Protein AF-A0A8W8LHF5-F1 (afdb_monomer_lite)

Secondary structure (DSSP, 8-state):
-TT-HHHHHHHHHHHTT----HHHHHHHHHHTSHHHHHHHHHH-S--TTTTTSHHHHSSS-TTSS---TTGGGGT--HHHHHHHHHHHHHHTTT--PPP---

pLDDT: mean 85.54, std 15.84, range [50.66, 97.5]

Radius of gyration: 18.48 Å; chains: 1; bounding box: 42×26×46 Å

Structure (mmCIF, N/CA/C/O backbone):
data_AF-A0A8W8LHF5-F1
#
_entry.id   AF-A0A8W8LHF5-F1
#
loop_
_atom_site.group_PDB
_atom_site.id
_atom_site.type_symbol
_atom_site.label_atom_id
_atom_site.label_alt_id
_atom_site.label_comp_id
_atom_site.label_asym_id
_atom_site.label_entity_id
_atom_site.label_seq_id
_atom_site.pdbx_PDB_ins_code
_atom_site.Cartn_x
_atom_site.Cartn_y
_atom_site.Cartn_z
_atom_site.occupancy
_atom_site.B_iso_or_equiv
_atom_site.auth_seq_id
_atom_site.auth_comp_id
_atom_site.auth_asym_id
_atom_site.auth_atom_id
_atom_site.pdbx_PDB_model_num
ATOM 1 N N . ILE A 1 1 ? -5.173 1.339 -0.624 1.00 81.94 1 ILE A N 1
ATOM 2 C CA . ILE A 1 1 ? -4.841 1.392 0.827 1.00 81.94 1 ILE A CA 1
ATOM 3 C C . ILE A 1 1 ? -3.996 2.608 1.187 1.00 81.94 1 ILE A C 1
ATOM 5 O O . ILE A 1 1 ? -4.533 3.449 1.888 1.00 81.94 1 ILE A O 1
ATOM 9 N N . GLN A 1 2 ? -2.751 2.777 0.709 1.00 87.19 2 GLN A N 1
ATOM 10 C CA . GLN A 1 2 ? -1.922 3.919 1.158 1.00 87.19 2 GLN A CA 1
ATOM 11 C C . GLN A 1 2 ? -2.561 5.300 0.947 1.00 87.19 2 GLN A C 1
ATOM 13 O O . GLN A 1 2 ? -2.447 6.150 1.821 1.00 87.19 2 GLN A O 1
ATOM 18 N N . LYS A 1 3 ? -3.263 5.511 -0.177 1.00 89.38 3 LYS A N 1
ATOM 19 C CA . LYS A 1 3 ? -3.907 6.798 -0.492 1.00 89.38 3 LYS A CA 1
ATOM 20 C C . LYS A 1 3 ? -5.050 7.161 0.463 1.00 89.38 3 LYS A C 1
ATOM 22 O O . LYS A 1 3 ? -5.228 8.333 0.766 1.00 89.38 3 LYS A O 1
ATOM 27 N N . ASN A 1 4 ? -5.824 6.178 0.928 1.00 92.81 4 ASN A N 1
ATOM 28 C CA . ASN A 1 4 ? -6.943 6.411 1.844 1.00 92.81 4 ASN A CA 1
ATOM 29 C C . ASN A 1 4 ? -7.189 5.186 2.748 1.00 92.81 4 ASN A C 1
ATOM 31 O O . ASN A 1 4 ? -8.067 4.367 2.464 1.00 92.81 4 ASN A O 1
ATOM 35 N N . PRO A 1 5 ? -6.398 5.014 3.820 1.00 93.19 5 PRO A N 1
ATOM 36 C CA . PRO A 1 5 ? -6.466 3.814 4.649 1.00 93.19 5 PRO A CA 1
ATOM 37 C C . PRO A 1 5 ? -7.771 3.730 5.458 1.00 93.19 5 PRO A C 1
ATOM 39 O O . PRO A 1 5 ? -8.280 2.630 5.661 1.00 93.19 5 PRO A O 1
ATOM 42 N N . VAL A 1 6 ? -8.379 4.865 5.821 1.00 95.56 6 VAL A N 1
ATOM 43 C CA . VAL A 1 6 ? -9.680 4.921 6.515 1.00 95.56 6 VAL A CA 1
ATOM 44 C C . VAL A 1 6 ? -10.799 4.393 5.614 1.00 95.56 6 VAL A C 1
ATOM 46 O O . VAL A 1 6 ? -11.593 3.554 6.036 1.00 95.56 6 VAL A O 1
ATOM 49 N N . GLN A 1 7 ? -10.841 4.829 4.350 1.00 95.81 7 GLN A N 1
ATOM 50 C CA . GLN A 1 7 ? -11.843 4.355 3.392 1.00 95.81 7 GLN A CA 1
ATOM 51 C C . GLN A 1 7 ? -11.700 2.857 3.102 1.00 95.81 7 GLN A C 1
ATOM 53 O O . GLN A 1 7 ? -12.704 2.149 3.062 1.00 95.81 7 GLN A O 1
ATOM 58 N N . GLU A 1 8 ? -10.473 2.356 2.931 1.00 96.31 8 GLU A N 1
ATOM 59 C CA . GLU A 1 8 ? -10.268 0.917 2.715 1.00 96.31 8 GLU A CA 1
ATOM 60 C C . GLU A 1 8 ? -10.594 0.094 3.967 1.00 96.31 8 GLU A C 1
ATOM 62 O O . GLU A 1 8 ? -11.151 -0.994 3.848 1.00 96.31 8 GLU A O 1
ATOM 67 N N . THR A 1 9 ? -10.321 0.620 5.165 1.00 95.88 9 THR A N 1
ATOM 68 C CA . THR A 1 9 ? -10.708 -0.031 6.429 1.00 95.88 9 THR A CA 1
ATOM 69 C C . THR A 1 9 ? -12.230 -0.134 6.543 1.00 95.88 9 THR A C 1
ATOM 71 O O . THR A 1 9 ? -12.748 -1.203 6.857 1.00 95.88 9 THR A O 1
ATOM 74 N N . LYS A 1 10 ? -12.965 0.933 6.195 1.00 95.94 10 LYS A N 1
ATOM 75 C CA . LYS A 1 10 ? -14.435 0.915 6.119 1.00 95.94 10 LYS A CA 1
ATOM 76 C C . LYS A 1 10 ? -14.941 -0.136 5.129 1.00 95.94 10 LYS A C 1
ATOM 78 O O . LYS A 1 10 ? -15.799 -0.939 5.475 1.00 95.94 10 LYS A O 1
ATOM 83 N N . ARG A 1 11 ? -14.374 -0.162 3.920 1.00 96.69 11 ARG A N 1
ATOM 84 C CA . ARG A 1 11 ? -14.723 -1.140 2.879 1.00 96.69 11 ARG A CA 1
ATOM 85 C C . ARG A 1 11 ? -14.496 -2.582 3.347 1.00 96.69 11 ARG A C 1
ATOM 87 O O . ARG A 1 11 ? -15.301 -3.453 3.034 1.00 96.69 11 ARG A O 1
ATOM 94 N N . LEU A 1 12 ? -13.409 -2.845 4.077 1.00 96.56 12 LEU A N 1
ATOM 95 C CA . LEU A 1 12 ? -13.138 -4.167 4.650 1.00 96.56 12 LEU A CA 1
ATOM 96 C C . LEU A 1 12 ? -14.143 -4.537 5.744 1.00 96.56 12 LEU A C 1
ATOM 98 O O . LEU A 1 12 ? -14.604 -5.673 5.766 1.00 96.56 12 LEU A O 1
ATOM 102 N N . ALA A 1 13 ? -14.508 -3.596 6.615 1.00 96.00 13 ALA A N 1
ATOM 103 C CA . ALA A 1 13 ? -15.521 -3.823 7.643 1.00 96.00 13 ALA A CA 1
ATOM 104 C C . ALA A 1 13 ? -16.885 -4.182 7.026 1.00 96.00 13 ALA A C 1
ATOM 106 O O . ALA A 1 13 ? -17.492 -5.176 7.418 1.00 96.00 13 ALA A O 1
ATOM 107 N N . GLU A 1 14 ? -17.301 -3.448 5.987 1.00 96.25 14 GLU A N 1
ATOM 108 C CA . GLU A 1 14 ? -18.515 -3.735 5.209 1.00 96.25 14 GLU A CA 1
ATOM 109 C C . GLU A 1 14 ? -18.454 -5.123 4.557 1.00 96.25 14 GLU A C 1
ATOM 111 O O . GLU A 1 14 ? -19.397 -5.902 4.666 1.00 96.25 14 GLU A O 1
ATOM 116 N N . TYR A 1 15 ? -17.326 -5.471 3.931 1.00 97.06 15 TYR A N 1
ATOM 117 C CA . TYR A 1 15 ? -17.127 -6.784 3.312 1.00 97.06 15 TYR A CA 1
ATOM 118 C C . TYR A 1 15 ? -17.216 -7.942 4.320 1.00 97.06 15 TYR A C 1
ATOM 120 O O . TYR A 1 15 ? -17.717 -9.017 3.994 1.00 97.06 15 TYR A O 1
ATOM 128 N N . LEU A 1 16 ? -16.742 -7.725 5.548 1.00 97.00 16 LEU A N 1
ATOM 129 C CA . LEU A 1 16 ? -16.780 -8.707 6.632 1.00 97.00 16 LEU A CA 1
ATOM 130 C C . LEU A 1 16 ? -18.098 -8.687 7.427 1.00 97.00 16 LEU A C 1
ATOM 132 O O . LEU A 1 16 ? -18.241 -9.485 8.350 1.00 97.00 16 LEU A O 1
ATOM 136 N N . ASN A 1 17 ? -19.056 -7.819 7.074 1.00 96.44 17 ASN A N 1
ATOM 137 C CA . ASN A 1 17 ? -20.296 -7.574 7.824 1.00 96.44 17 ASN A CA 1
ATOM 138 C C . ASN A 1 17 ? -20.055 -7.210 9.303 1.00 96.44 17 ASN A C 1
ATOM 140 O O . ASN A 1 17 ? -20.774 -7.668 10.191 1.00 96.44 17 ASN A O 1
ATOM 144 N N . VAL A 1 18 ? -19.033 -6.393 9.571 1.00 96.50 18 VAL A N 1
ATOM 145 C CA . VAL A 1 18 ? -18.737 -5.863 10.907 1.00 96.50 18 VAL A CA 1
ATOM 146 C C . VAL A 1 18 ? -19.148 -4.397 10.961 1.00 96.50 18 VAL A C 1
ATOM 148 O O . VAL A 1 18 ? -18.645 -3.571 10.197 1.00 96.50 18 VAL A O 1
ATOM 151 N N . GLU A 1 19 ? -20.047 -4.063 11.882 1.00 94.12 19 GLU A N 1
ATOM 152 C CA . GLU A 1 19 ? -20.416 -2.676 12.153 1.00 94.12 19 GLU A CA 1
ATOM 153 C C . GLU A 1 19 ? -19.329 -2.006 12.996 1.00 94.12 19 GLU A C 1
ATOM 155 O O . GLU A 1 19 ? -18.994 -2.478 14.080 1.00 94.12 19 GLU A O 1
ATOM 160 N N . LEU A 1 20 ? -18.772 -0.907 12.485 1.00 94.25 20 LEU A N 1
ATOM 161 C CA . LEU A 1 20 ? -17.773 -0.094 13.173 1.00 94.25 20 LEU A CA 1
ATOM 162 C C . LEU A 1 20 ? -18.168 1.380 13.102 1.00 94.25 20 LEU A C 1
ATOM 164 O O . LEU A 1 20 ? -18.610 1.879 12.061 1.00 94.25 20 LEU A O 1
ATOM 168 N N . SER A 1 21 ? -17.954 2.092 14.200 1.00 95.81 21 SER A N 1
ATOM 169 C CA . SER A 1 21 ? -18.036 3.549 14.251 1.00 95.81 21 SER A CA 1
ATOM 170 C C . SER A 1 21 ? -16.916 4.207 13.435 1.00 95.81 21 SER A C 1
ATOM 172 O O . SER A 1 21 ? -15.901 3.596 13.084 1.00 95.81 21 SER A O 1
ATOM 174 N N . LYS A 1 22 ? -17.081 5.497 13.119 1.00 93.69 22 LYS A N 1
ATOM 175 C CA . LYS A 1 22 ? -16.052 6.261 12.390 1.00 93.69 22 LYS A CA 1
ATOM 176 C C . LYS A 1 22 ? -14.763 6.365 13.204 1.00 93.69 22 LYS A C 1
ATOM 178 O O . LYS A 1 22 ? -13.667 6.356 12.638 1.00 93.69 22 LYS A O 1
ATOM 183 N N . GLU A 1 23 ? -14.912 6.455 14.517 1.00 95.94 23 GLU A N 1
ATOM 184 C CA . GLU A 1 23 ? -13.843 6.520 15.499 1.00 95.94 23 GLU A CA 1
ATOM 185 C C . GLU A 1 23 ? -13.046 5.210 15.501 1.00 95.94 23 GLU A C 1
ATOM 187 O O . GLU A 1 23 ? -11.829 5.253 15.334 1.00 95.94 23 GLU A O 1
ATOM 192 N N . GLU A 1 24 ? -13.719 4.054 15.554 1.00 95.69 24 GLU A N 1
ATOM 193 C CA . GLU A 1 24 ? -13.071 2.734 15.487 1.00 95.69 24 GLU A CA 1
ATOM 194 C C . GLU A 1 24 ? -12.345 2.509 14.157 1.00 95.69 24 GLU A C 1
ATOM 196 O O . GLU A 1 24 ? -11.207 2.045 14.148 1.00 95.69 24 GLU A O 1
ATOM 201 N N . ILE A 1 25 ? -12.951 2.883 13.023 1.00 95.94 25 ILE A N 1
ATOM 202 C CA . ILE A 1 25 ? -12.304 2.771 11.702 1.00 95.94 25 ILE A CA 1
ATOM 203 C C . ILE A 1 25 ? -11.022 3.612 11.662 1.00 95.94 25 ILE A C 1
ATOM 205 O O . ILE A 1 25 ? -9.991 3.162 11.154 1.00 95.94 25 ILE A O 1
ATOM 209 N N . THR A 1 26 ? -11.076 4.831 12.199 1.00 95.62 26 THR A N 1
ATOM 210 C CA . THR A 1 26 ? -9.918 5.730 12.255 1.00 95.62 26 THR A CA 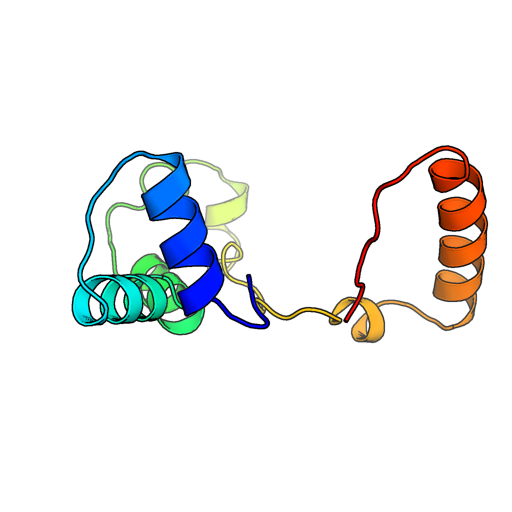1
ATOM 211 C C . THR A 1 26 ? -8.840 5.170 13.177 1.00 95.62 26 THR A C 1
ATOM 213 O O . THR A 1 26 ? -7.667 5.143 12.804 1.00 95.62 26 THR A O 1
ATOM 216 N N . GLU A 1 27 ? -9.227 4.662 14.346 1.00 96.81 27 GLU A N 1
ATOM 217 C CA . GLU A 1 27 ? -8.316 4.059 15.314 1.00 96.81 27 GLU A CA 1
ATOM 218 C C . GLU A 1 27 ? -7.632 2.806 14.752 1.00 96.81 27 GLU A C 1
ATOM 220 O O . GLU A 1 27 ? -6.416 2.659 14.882 1.00 96.81 27 GLU A O 1
ATOM 225 N N . ILE A 1 28 ? -8.379 1.922 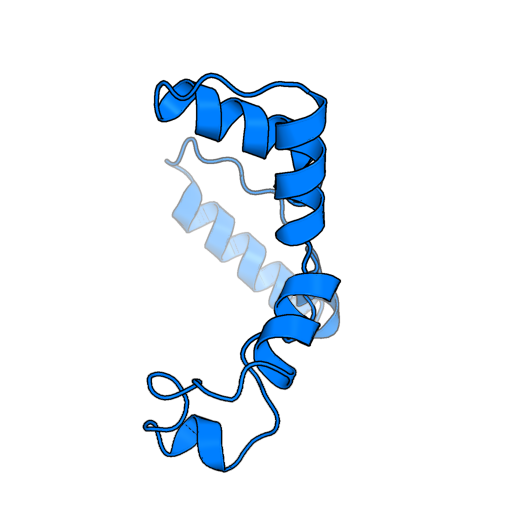14.085 1.00 95.75 28 ILE A N 1
ATOM 226 C CA . ILE A 1 28 ? -7.836 0.729 13.422 1.00 95.75 28 ILE A CA 1
ATOM 227 C C . ILE A 1 28 ? -6.866 1.143 12.318 1.00 95.75 28 ILE A C 1
ATOM 229 O O . ILE A 1 28 ? -5.731 0.667 12.290 1.00 95.75 28 ILE A O 1
ATOM 233 N N . SER A 1 29 ? -7.273 2.068 11.445 1.00 94.94 29 SER A N 1
ATOM 234 C CA . SER A 1 29 ? -6.421 2.581 10.370 1.00 94.94 29 SER A CA 1
ATOM 235 C C . SER A 1 29 ? -5.109 3.168 10.908 1.00 94.94 29 SER A C 1
ATOM 237 O O . SER A 1 29 ? -4.053 2.991 10.300 1.00 94.94 29 SER A O 1
ATOM 239 N N . ASP A 1 30 ? -5.156 3.865 12.043 1.00 95.12 30 ASP A N 1
ATOM 240 C CA . ASP A 1 30 ? -3.989 4.458 12.692 1.00 95.12 30 ASP A CA 1
ATOM 241 C C . ASP A 1 30 ? -3.103 3.397 13.375 1.00 9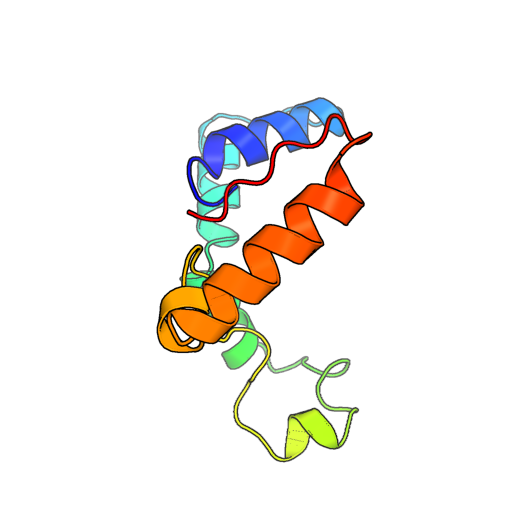5.12 30 ASP A C 1
ATOM 243 O O . ASP A 1 30 ? -1.883 3.389 13.181 1.00 95.12 30 ASP A O 1
ATOM 247 N N . LYS A 1 31 ? -3.695 2.439 14.108 1.00 94.38 31 LYS A N 1
ATOM 248 C CA . LYS A 1 31 ? -2.994 1.275 14.694 1.00 94.38 31 LYS A CA 1
ATOM 249 C C . LYS A 1 31 ? -2.283 0.432 13.634 1.00 94.38 31 LYS A C 1
ATOM 251 O O . LYS A 1 31 ? -1.152 0.007 13.859 1.00 94.38 31 LYS A O 1
ATOM 256 N N . CYS A 1 32 ? -2.906 0.251 12.473 1.00 92.94 32 CYS A N 1
ATOM 257 C CA . CYS A 1 32 ? -2.351 -0.471 11.329 1.00 92.94 32 CYS A CA 1
ATOM 258 C C . CYS A 1 32 ? -1.433 0.387 10.440 1.00 92.94 32 CYS A C 1
ATOM 260 O O . CYS A 1 32 ? -0.995 -0.075 9.385 1.00 92.94 32 CYS A O 1
ATOM 262 N N . SER A 1 33 ? -1.111 1.624 10.833 1.00 93.50 33 SER A N 1
ATOM 263 C CA . SER A 1 33 ? -0.163 2.445 10.081 1.00 93.50 33 SER A CA 1
ATOM 264 C C . SER A 1 33 ? 1.231 1.812 10.060 1.00 93.50 33 SER A C 1
ATOM 266 O O . SER A 1 33 ? 1.681 1.194 11.028 1.00 93.50 33 SER A O 1
ATOM 268 N N . PHE A 1 34 ? 1.961 2.019 8.960 1.00 91.19 34 PHE A N 1
ATOM 269 C CA . PHE A 1 34 ? 3.293 1.438 8.776 1.00 91.19 34 PHE A CA 1
ATOM 270 C C . PHE A 1 34 ? 4.247 1.758 9.937 1.00 91.19 34 PHE A C 1
ATOM 272 O O . PHE A 1 34 ? 4.970 0.883 10.405 1.00 91.19 34 PHE A O 1
ATOM 279 N N . LYS A 1 35 ? 4.217 2.999 10.445 1.00 90.19 35 LYS A N 1
ATOM 280 C CA . LYS A 1 35 ? 5.049 3.428 11.579 1.00 90.19 35 LYS A CA 1
ATOM 281 C C . LYS A 1 35 ? 4.749 2.619 12.842 1.00 90.19 35 LYS A C 1
ATOM 283 O O . LYS A 1 35 ? 5.683 2.171 13.505 1.00 90.19 35 LYS A O 1
ATOM 288 N N . LYS A 1 36 ? 3.467 2.412 13.162 1.00 91.25 36 LYS A N 1
ATOM 289 C CA . LYS A 1 36 ? 3.058 1.672 14.362 1.00 91.25 36 LYS A CA 1
ATOM 290 C C . LYS A 1 36 ? 3.302 0.176 14.230 1.00 91.25 36 LYS A C 1
ATOM 292 O O . LYS A 1 36 ? 3.810 -0.416 15.174 1.00 91.25 36 LYS A O 1
ATOM 297 N N . LEU A 1 37 ? 3.045 -0.415 13.062 1.00 88.31 37 LEU A N 1
ATOM 298 C CA . LEU A 1 37 ? 3.370 -1.822 12.803 1.00 88.31 37 LEU A CA 1
ATOM 299 C C . LEU A 1 37 ? 4.880 -2.083 12.865 1.00 88.31 37 LEU A C 1
ATOM 301 O O . LEU A 1 37 ? 5.314 -3.045 13.499 1.00 88.31 37 LEU A O 1
ATOM 305 N N . LYS A 1 38 ? 5.695 -1.185 12.295 1.00 85.06 38 LYS A N 1
ATOM 306 C CA . LYS A 1 38 ? 7.158 -1.258 12.396 1.00 85.06 38 LYS A CA 1
ATOM 307 C C . LYS A 1 38 ? 7.615 -1.219 13.853 1.00 85.06 38 LYS A C 1
ATOM 309 O O . LYS A 1 38 ? 8.356 -2.107 14.268 1.00 85.06 38 LYS A O 1
ATOM 314 N N . LEU A 1 39 ? 7.118 -0.262 14.639 1.00 85.19 39 LEU A N 1
ATOM 315 C CA . LEU A 1 39 ? 7.422 -0.167 16.069 1.00 85.19 39 LEU A CA 1
ATOM 316 C C . LEU A 1 39 ? 6.960 -1.411 16.845 1.00 85.19 39 LEU A C 1
ATOM 318 O O . LEU A 1 39 ? 7.715 -1.944 17.656 1.00 85.19 39 LEU A O 1
ATOM 322 N N . ALA A 1 40 ? 5.751 -1.912 16.580 1.00 83.25 40 ALA A N 1
ATOM 323 C CA . ALA A 1 40 ? 5.228 -3.120 17.215 1.00 83.25 40 ALA A CA 1
ATOM 324 C C . ALA A 1 40 ? 6.128 -4.333 16.926 1.00 83.25 40 ALA A C 1
ATOM 326 O O . ALA A 1 40 ? 6.509 -5.047 17.846 1.00 83.25 40 ALA A O 1
ATOM 327 N N . SER A 1 41 ? 6.572 -4.508 15.677 1.00 75.81 41 SER A N 1
ATOM 328 C CA . SER A 1 41 ? 7.455 -5.620 15.289 1.00 75.81 41 SER A CA 1
ATOM 329 C C . SER A 1 41 ? 8.845 -5.595 15.936 1.00 75.81 41 SER A C 1
ATOM 331 O O . SER A 1 41 ? 9.495 -6.633 16.038 1.00 75.81 41 SER A O 1
ATOM 333 N N . GLN A 1 42 ? 9.301 -4.415 16.365 1.00 73.69 42 GLN A N 1
ATOM 334 C CA . GLN A 1 42 ? 10.579 -4.218 17.056 1.00 73.69 42 GLN A CA 1
ATOM 335 C C . GLN A 1 42 ? 10.457 -4.385 18.577 1.00 73.69 42 GLN A C 1
ATOM 337 O O . GLN A 1 42 ? 11.444 -4.678 19.246 1.00 73.69 42 GLN A O 1
ATOM 342 N N . THR A 1 43 ? 9.263 -4.167 19.133 1.00 72.06 43 THR A N 1
ATOM 343 C CA . THR A 1 43 ? 9.024 -4.107 20.585 1.00 72.06 43 THR A CA 1
ATOM 344 C C . THR A 1 43 ? 8.353 -5.363 21.138 1.00 72.06 43 THR A C 1
ATOM 346 O O . THR A 1 43 ? 8.579 -5.719 22.297 1.00 72.06 43 THR A O 1
ATOM 349 N N . VAL A 1 44 ? 7.562 -6.070 20.326 1.00 65.31 44 VAL A N 1
ATOM 350 C CA . VAL A 1 44 ? 6.932 -7.339 20.701 1.00 65.31 44 VAL A CA 1
ATOM 351 C C . VAL A 1 44 ? 7.991 -8.446 20.677 1.00 65.31 44 VAL A C 1
ATOM 353 O O . VAL A 1 44 ? 8.529 -8.801 19.633 1.00 65.31 44 VAL A O 1
ATOM 356 N N . LYS A 1 45 ? 8.305 -8.991 21.859 1.00 53.22 45 LYS A N 1
ATOM 357 C CA . LYS A 1 45 ? 9.321 -10.042 22.063 1.00 53.22 45 LYS A CA 1
ATOM 358 C C . LYS A 1 45 ? 8.913 -11.422 21.531 1.00 53.22 45 LYS A C 1
ATOM 360 O O . LYS A 1 45 ? 9.763 -12.304 21.449 1.00 53.22 45 LYS A O 1
ATOM 365 N N . ASP A 1 46 ? 7.647 -11.610 21.167 1.00 54.09 46 ASP A N 1
ATOM 366 C CA . ASP A 1 46 ? 7.116 -12.876 20.655 1.00 54.09 46 ASP A CA 1
ATOM 367 C C . ASP A 1 46 ? 7.169 -12.935 19.121 1.00 54.09 46 ASP A C 1
ATOM 369 O O . ASP A 1 46 ? 6.175 -13.102 18.422 1.00 54.09 46 ASP A O 1
ATOM 373 N N . ASN A 1 47 ? 8.371 -12.763 18.574 1.00 54.06 47 ASN A N 1
ATOM 374 C CA . ASN A 1 47 ? 8.631 -12.965 17.150 1.00 54.06 47 ASN A CA 1
ATOM 375 C C . ASN A 1 47 ? 8.878 -14.452 16.843 1.00 54.06 47 ASN A C 1
ATOM 377 O O . ASN A 1 47 ? 9.664 -14.748 15.951 1.00 54.06 47 ASN A O 1
ATOM 381 N N . SER A 1 48 ? 8.263 -15.413 17.548 1.00 52.22 48 SER A N 1
ATOM 382 C CA . SER A 1 48 ? 8.629 -16.839 17.418 1.00 52.22 48 SER A CA 1
ATOM 383 C C . SER A 1 48 ? 8.493 -17.392 15.986 1.00 52.22 48 SER A C 1
ATOM 385 O O . SER A 1 48 ? 9.257 -18.271 15.590 1.00 52.22 48 SER A O 1
ATOM 387 N N . LEU A 1 49 ? 7.619 -16.812 15.155 1.00 50.66 49 LEU A N 1
ATOM 388 C CA . LEU A 1 49 ? 7.483 -17.172 13.736 1.00 50.66 49 LEU A CA 1
ATOM 389 C C . LEU A 1 49 ? 8.601 -16.603 12.839 1.00 50.66 49 LEU A C 1
ATOM 391 O O . LEU A 1 49 ? 8.974 -17.235 11.855 1.00 50.66 49 LEU A O 1
ATOM 395 N N . VAL A 1 50 ? 9.171 -15.443 13.181 1.00 52.47 50 VAL A N 1
ATOM 396 C CA . VAL A 1 50 ? 10.245 -14.779 12.406 1.00 52.47 50 VAL A CA 1
ATOM 397 C C . VAL A 1 50 ? 11.629 -15.141 12.957 1.00 52.47 50 VAL A C 1
ATOM 399 O O . VAL A 1 50 ? 12.602 -15.261 12.218 1.00 52.47 50 VAL A O 1
ATOM 402 N N . ALA A 1 51 ? 11.710 -15.399 14.261 1.00 52.00 51 ALA A N 1
ATOM 403 C CA . ALA A 1 51 ? 12.920 -15.758 14.983 1.00 52.00 51 ALA A CA 1
ATOM 404 C C . ALA A 1 51 ? 13.438 -17.158 14.632 1.00 52.00 51 ALA A C 1
ATOM 406 O O . ALA A 1 51 ? 14.586 -17.449 14.938 1.00 52.00 51 ALA A O 1
ATOM 407 N N . ASN A 1 52 ? 12.643 -18.024 13.995 1.00 51.34 52 ASN A N 1
ATOM 408 C CA . ASN A 1 52 ? 13.044 -19.399 13.669 1.00 51.34 52 ASN A CA 1
ATOM 409 C C . ASN A 1 52 ? 13.622 -19.582 12.259 1.00 51.34 52 ASN A C 1
ATOM 411 O O . ASN A 1 52 ? 14.119 -20.660 11.943 1.00 51.34 52 ASN A O 1
ATOM 415 N N . VAL A 1 53 ? 13.632 -18.540 11.429 1.00 57.41 53 VAL A N 1
ATOM 416 C CA . VAL A 1 53 ? 14.230 -18.596 10.092 1.00 57.41 53 VAL A CA 1
ATOM 417 C C . VAL A 1 53 ? 15.610 -17.938 10.152 1.00 57.41 53 VAL A C 1
ATOM 419 O O . VAL A 1 53 ? 15.725 -16.740 10.403 1.00 57.41 53 VAL A O 1
ATOM 422 N N . GLU A 1 54 ? 16.678 -18.712 9.926 1.00 57.25 54 GLU A N 1
ATOM 423 C CA . GLU A 1 54 ? 18.079 -18.247 10.014 1.00 57.25 54 GLU A CA 1
ATOM 424 C C . GLU A 1 54 ? 18.370 -16.975 9.202 1.00 57.25 54 GLU A C 1
ATOM 426 O O . GLU A 1 54 ? 19.214 -16.169 9.599 1.00 57.25 54 GLU A O 1
ATOM 431 N N . LEU A 1 55 ? 17.629 -16.756 8.111 1.00 55.25 55 LEU A N 1
ATOM 432 C CA . LEU A 1 55 ? 17.714 -15.563 7.268 1.00 55.25 55 LEU A CA 1
ATOM 433 C C . LEU A 1 55 ? 17.373 -14.265 8.029 1.00 5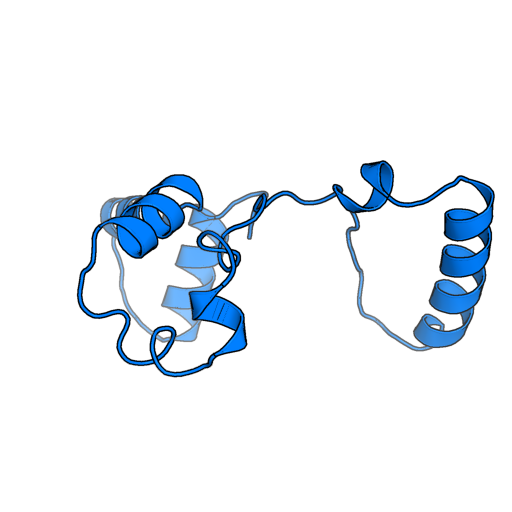5.25 55 LEU A C 1
ATOM 435 O O . LEU A 1 55 ? 18.033 -13.245 7.839 1.00 55.25 55 LEU A O 1
ATOM 439 N N . PHE A 1 56 ? 16.395 -14.319 8.938 1.00 56.62 56 PHE A N 1
ATOM 440 C CA . PHE A 1 56 ? 15.924 -13.168 9.718 1.00 56.62 56 PHE A CA 1
ATOM 441 C C . PHE A 1 56 ? 16.702 -12.962 11.026 1.00 56.62 56 PHE A C 1
ATOM 443 O O . PHE A 1 56 ? 16.537 -11.937 11.679 1.00 56.62 56 PHE A O 1
ATOM 450 N N . LYS A 1 57 ? 17.576 -13.907 11.411 1.00 52.66 57 LYS A N 1
ATOM 451 C CA . LYS A 1 57 ? 18.474 -13.755 12.572 1.00 52.66 57 LYS A CA 1
ATOM 452 C C . LYS A 1 57 ? 19.717 -12.918 12.263 1.00 52.66 57 LYS A C 1
ATOM 454 O O . LYS A 1 57 ? 20.280 -12.311 13.165 1.00 52.66 57 LYS A O 1
ATOM 459 N N . LYS A 1 58 ? 20.185 -12.932 11.010 1.00 50.88 58 LYS A N 1
ATOM 460 C CA . LYS A 1 58 ? 21.455 -12.299 10.601 1.00 50.88 58 LYS A CA 1
ATOM 461 C C . LYS A 1 58 ? 21.313 -10.860 10.122 1.00 50.88 58 LYS A C 1
ATOM 463 O O . LYS A 1 58 ? 22.319 -10.198 9.888 1.00 50.88 58 LYS A O 1
ATOM 468 N N . THR A 1 59 ? 20.089 -10.387 9.943 1.00 50.75 59 THR A N 1
ATOM 469 C CA . THR A 1 59 ? 19.822 -9.096 9.330 1.00 50.75 59 THR A CA 1
ATOM 470 C C . THR A 1 59 ? 18.755 -8.358 10.143 1.00 50.75 59 THR A C 1
ATOM 472 O O . THR A 1 59 ? 17.729 -8.943 10.475 1.00 50.75 59 THR A O 1
ATOM 475 N N . GLU A 1 60 ? 19.039 -7.103 10.524 1.00 52.97 60 GLU A N 1
ATOM 476 C CA . GLU A 1 60 ? 18.111 -6.133 11.154 1.00 52.97 60 GLU A CA 1
ATOM 477 C C . GLU A 1 60 ? 16.677 -6.274 10.612 1.00 52.97 60 GLU A C 1
ATOM 479 O O . GLU A 1 60 ? 16.540 -6.601 9.442 1.00 52.97 60 GLU A O 1
ATOM 484 N N . PRO A 1 61 ? 15.599 -6.015 11.374 1.00 56.38 61 PRO A N 1
ATOM 485 C CA . PRO A 1 61 ? 14.244 -6.469 11.039 1.00 56.38 61 PRO A CA 1
ATOM 486 C C . PRO A 1 61 ? 13.774 -6.013 9.639 1.00 56.38 61 PRO A C 1
ATOM 488 O O . PRO A 1 61 ? 13.175 -4.951 9.462 1.00 56.38 61 PRO A O 1
ATOM 491 N N . PHE A 1 62 ? 14.020 -6.859 8.631 1.00 59.31 62 PHE A N 1
ATOM 492 C CA . PHE A 1 62 ? 13.823 -6.580 7.200 1.00 59.31 62 PHE A CA 1
ATOM 493 C C . PHE A 1 62 ? 12.346 -6.582 6.778 1.00 59.31 62 PHE A C 1
ATOM 495 O O . PHE A 1 62 ? 12.026 -6.215 5.648 1.00 59.31 62 PHE A O 1
ATOM 502 N N . VAL A 1 63 ? 11.431 -6.968 7.673 1.00 71.62 63 VAL A N 1
ATOM 503 C CA . VAL A 1 63 ? 9.997 -7.120 7.369 1.00 71.62 63 VAL A CA 1
ATOM 504 C C . VAL A 1 63 ? 9.335 -5.768 7.060 1.00 71.62 63 VAL A C 1
ATOM 506 O O . VAL A 1 63 ? 8.509 -5.670 6.156 1.00 71.62 63 VAL A O 1
ATOM 509 N N . HIS A 1 64 ? 9.742 -4.693 7.745 1.00 80.50 64 HIS A N 1
ATOM 510 C CA . HIS A 1 64 ? 9.177 -3.347 7.583 1.00 80.50 64 HIS A CA 1
ATOM 511 C C . HIS A 1 64 ? 10.201 -2.376 6.966 1.00 80.50 64 HIS A C 1
ATOM 513 O O . HIS A 1 64 ? 10.729 -1.482 7.640 1.00 80.50 64 HIS A O 1
ATOM 519 N N . ARG A 1 65 ? 10.478 -2.543 5.663 1.00 84.19 65 ARG A N 1
ATOM 520 C CA . ARG A 1 65 ? 11.514 -1.790 4.925 1.00 84.19 65 ARG A CA 1
ATOM 521 C C . ARG A 1 65 ? 11.219 -0.285 4.795 1.00 84.19 65 ARG A C 1
ATOM 523 O O . ARG A 1 65 ? 11.814 0.506 5.522 1.00 84.19 65 ARG A O 1
ATOM 530 N N . LYS A 1 66 ? 10.311 0.103 3.887 1.00 87.12 66 LYS A N 1
ATOM 531 C CA . LYS A 1 66 ? 9.932 1.511 3.624 1.00 87.12 66 LYS A CA 1
ATOM 532 C C . LYS A 1 66 ? 8.430 1.773 3.723 1.00 87.12 66 LYS A C 1
ATOM 534 O O . LYS A 1 66 ? 8.026 2.736 4.356 1.00 87.12 66 LYS A O 1
ATOM 539 N N . GLY A 1 67 ? 7.608 0.872 3.177 1.00 88.06 67 GLY A N 1
ATOM 540 C CA . GLY A 1 67 ? 6.153 1.026 3.224 1.00 88.06 67 GLY A CA 1
ATOM 541 C C . GLY A 1 67 ? 5.663 2.195 2.374 1.00 88.06 67 GLY A C 1
ATOM 542 O O . GLY A 1 67 ? 4.767 2.914 2.795 1.00 88.06 67 GLY A O 1
ATOM 543 N N . GLU A 1 68 ? 6.236 2.378 1.185 1.00 91.06 68 GLU A N 1
ATOM 544 C CA . GLU A 1 68 ? 5.983 3.505 0.279 1.00 91.06 68 GLU A CA 1
ATOM 545 C C . GLU A 1 68 ? 5.672 2.972 -1.126 1.00 91.06 68 GLU A C 1
ATOM 547 O O . GLU A 1 68 ? 6.308 2.012 -1.576 1.00 91.06 68 GLU A O 1
ATOM 552 N N . ILE A 1 69 ? 4.711 3.587 -1.819 1.00 92.94 69 ILE A N 1
ATOM 553 C CA . ILE A 1 69 ? 4.493 3.360 -3.255 1.00 92.94 69 ILE A CA 1
ATOM 554 C C . ILE A 1 69 ? 5.533 4.181 -4.036 1.00 92.94 69 ILE A C 1
ATOM 556 O O . ILE A 1 69 ? 5.874 5.291 -3.639 1.00 92.94 69 ILE A O 1
ATOM 560 N N . GLY A 1 70 ? 6.060 3.630 -5.131 1.00 93.38 70 GLY A N 1
ATOM 561 C CA . GLY A 1 70 ? 6.998 4.341 -6.008 1.00 93.38 70 GLY A CA 1
ATOM 562 C C . GLY A 1 70 ? 8.483 4.149 -5.685 1.00 93.38 70 GLY A C 1
ATOM 563 O O . GLY A 1 70 ? 9.327 4.618 -6.444 1.00 93.38 70 GLY A O 1
ATOM 564 N N . ASP A 1 71 ? 8.841 3.411 -4.624 1.00 94.44 71 ASP A N 1
ATOM 565 C CA . ASP A 1 71 ? 10.258 3.196 -4.273 1.00 94.44 71 ASP A CA 1
ATOM 566 C C . ASP A 1 71 ? 11.059 2.489 -5.378 1.00 94.44 71 ASP A C 1
ATOM 568 O O . ASP A 1 71 ? 12.278 2.607 -5.407 1.00 94.44 71 ASP A O 1
ATOM 572 N N . TRP A 1 72 ? 10.396 1.802 -6.315 1.00 94.44 72 TRP A N 1
ATOM 573 C CA . TRP A 1 72 ? 11.028 1.195 -7.490 1.00 94.44 72 TRP A CA 1
ATOM 574 C C . TRP A 1 72 ? 11.871 2.201 -8.297 1.00 94.44 72 TRP A C 1
ATOM 576 O O . TRP A 1 72 ? 12.924 1.824 -8.809 1.00 94.44 72 TRP A O 1
ATOM 586 N N . LYS A 1 73 ? 11.496 3.490 -8.313 1.00 93.62 73 LYS A N 1
ATOM 587 C CA . LYS A 1 73 ? 12.261 4.570 -8.965 1.00 93.62 73 LYS A CA 1
ATOM 588 C C . LYS A 1 73 ? 13.671 4.750 -8.404 1.00 93.62 73 LYS A C 1
ATOM 590 O O . LYS A 1 73 ? 14.551 5.223 -9.109 1.00 93.62 73 LYS A O 1
ATOM 595 N N . ASN A 1 74 ? 13.892 4.368 -7.146 1.00 94.31 74 ASN A N 1
ATOM 596 C CA . ASN A 1 74 ? 15.209 4.438 -6.512 1.00 94.31 74 ASN A CA 1
ATOM 597 C C . ASN A 1 74 ? 16.122 3.264 -6.903 1.00 94.31 74 ASN A C 1
ATOM 599 O O . ASN A 1 74 ? 17.296 3.272 -6.541 1.00 94.31 74 ASN A O 1
ATOM 603 N N . HIS A 1 75 ? 15.594 2.250 -7.597 1.00 93.69 75 HIS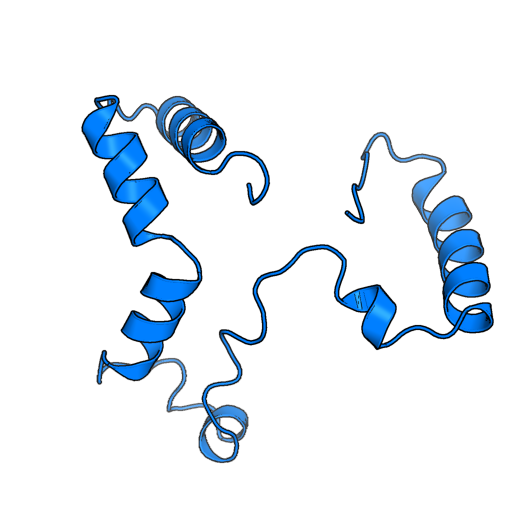 A N 1
ATOM 604 C CA . HIS A 1 75 ? 16.330 1.033 -7.962 1.00 93.69 75 HIS A CA 1
ATOM 605 C C . HIS A 1 75 ? 16.428 0.832 -9.474 1.00 93.69 75 HIS A C 1
ATOM 607 O O . HIS A 1 75 ? 17.391 0.234 -9.947 1.00 93.69 75 HIS A O 1
ATOM 613 N N . PHE A 1 76 ? 15.447 1.315 -10.237 1.00 95.50 76 PHE A N 1
ATOM 614 C CA . PHE A 1 76 ? 15.405 1.137 -11.684 1.00 95.50 76 PHE A CA 1
ATOM 615 C C . PHE A 1 76 ? 16.159 2.260 -12.391 1.00 95.50 76 PHE A C 1
ATOM 617 O O . PHE A 1 76 ? 15.924 3.444 -12.159 1.00 95.50 76 PHE A O 1
ATOM 624 N N . THR A 1 77 ? 17.038 1.876 -13.316 1.00 97.00 77 THR A N 1
ATOM 625 C CA . THR A 1 77 ? 17.535 2.807 -14.335 1.00 97.00 77 THR A CA 1
ATOM 626 C C . THR A 1 77 ? 16.449 3.067 -15.380 1.00 97.00 77 THR A C 1
ATOM 628 O O . THR A 1 77 ? 15.523 2.268 -15.526 1.00 97.00 77 THR A O 1
ATOM 631 N N . VAL A 1 78 ? 16.582 4.148 -16.155 1.00 96.56 78 VAL A N 1
ATOM 632 C CA . VAL A 1 78 ? 15.635 4.473 -17.240 1.00 96.56 78 VAL A CA 1
ATOM 633 C C . VAL A 1 78 ? 15.497 3.304 -18.223 1.00 96.56 78 VAL A C 1
ATOM 635 O O . VAL A 1 78 ? 14.383 2.868 -18.489 1.00 96.56 78 VAL A O 1
ATOM 638 N N . ALA A 1 79 ? 16.615 2.715 -18.659 1.00 96.94 79 ALA A N 1
ATOM 639 C CA . ALA A 1 79 ? 16.609 1.577 -19.581 1.00 96.94 79 ALA A CA 1
ATOM 640 C C . ALA A 1 79 ? 15.925 0.326 -18.994 1.00 96.94 79 ALA A C 1
ATOM 642 O O . ALA A 1 79 ? 15.217 -0.393 -19.697 1.00 96.94 79 ALA A O 1
ATOM 643 N N . MET A 1 80 ? 16.107 0.061 -17.694 1.00 97.50 80 MET A N 1
ATOM 644 C CA . MET A 1 80 ? 15.404 -1.035 -17.015 1.00 97.50 80 MET A CA 1
ATOM 645 C C . MET A 1 80 ? 13.899 -0.782 -16.944 1.00 97.50 80 MET A C 1
ATOM 647 O O . MET A 1 80 ? 13.126 -1.722 -17.120 1.00 97.50 80 MET A O 1
ATOM 651 N N . ASN A 1 81 ? 13.490 0.466 -16.698 1.00 96.69 81 ASN A N 1
ATOM 652 C CA . ASN A 1 81 ? 12.080 0.826 -16.658 1.00 96.69 81 ASN A CA 1
ATOM 653 C C . ASN A 1 81 ? 11.418 0.698 -18.035 1.00 96.69 81 ASN A C 1
ATOM 655 O O . ASN A 1 81 ? 10.366 0.086 -18.137 1.00 96.69 81 ASN A O 1
ATOM 659 N N . GLU A 1 82 ? 12.058 1.186 -19.099 1.00 97.25 82 GLU A N 1
ATOM 660 C CA . GLU A 1 82 ? 11.540 1.056 -20.470 1.00 97.25 82 GLU A CA 1
ATOM 661 C C . GLU A 1 82 ? 11.344 -0.411 -20.873 1.00 97.25 82 GLU A C 1
ATOM 663 O O . GLU A 1 82 ? 10.311 -0.778 -21.438 1.00 97.25 82 GLU A O 1
ATOM 668 N N . ASN A 1 83 ? 12.311 -1.271 -20.536 1.00 97.50 83 ASN A N 1
ATOM 669 C CA . ASN A 1 83 ? 12.197 -2.706 -20.781 1.00 97.50 83 ASN A CA 1
ATOM 670 C C . ASN A 1 83 ? 11.067 -3.342 -19.953 1.00 97.50 83 ASN A C 1
ATOM 672 O O . ASN A 1 83 ? 10.314 -4.171 -20.462 1.00 97.50 83 ASN A O 1
ATOM 676 N N . PHE A 1 84 ? 10.927 -2.947 -18.685 1.00 96.75 84 PHE A N 1
ATOM 677 C CA . PHE A 1 84 ? 9.837 -3.412 -17.831 1.00 96.75 84 PHE A CA 1
ATOM 678 C C . PHE A 1 84 ? 8.468 -2.984 -18.372 1.00 96.75 84 PHE A C 1
ATOM 680 O O . PHE A 1 84 ? 7.575 -3.822 -18.463 1.00 96.75 84 PHE A O 1
ATOM 687 N N . ASP A 1 85 ? 8.310 -1.726 -18.788 1.00 96.00 85 ASP A N 1
ATOM 688 C CA . ASP A 1 85 ? 7.058 -1.186 -19.327 1.00 96.00 85 ASP A CA 1
ATOM 689 C C . ASP A 1 85 ? 6.623 -1.923 -20.603 1.00 96.00 85 ASP A C 1
ATOM 691 O O . ASP A 1 85 ? 5.437 -2.222 -20.777 1.00 96.00 85 ASP A O 1
ATOM 695 N N . ALA A 1 86 ? 7.575 -2.267 -21.479 1.00 97.25 86 ALA A N 1
ATOM 696 C CA . ALA A 1 86 ? 7.306 -3.047 -22.685 1.00 97.25 86 ALA A CA 1
ATOM 697 C C . ALA A 1 86 ? 6.768 -4.449 -22.353 1.00 97.25 86 ALA A C 1
ATOM 699 O O . ALA A 1 86 ? 5.715 -4.838 -22.866 1.00 97.25 86 ALA A O 1
ATOM 700 N N . ILE A 1 87 ? 7.446 -5.168 -21.452 1.00 97.31 87 ILE A N 1
ATOM 701 C CA . ILE A 1 87 ? 7.036 -6.508 -21.005 1.00 97.31 87 ILE A CA 1
ATOM 702 C C . ILE A 1 87 ? 5.686 -6.439 -20.285 1.00 97.31 87 ILE A C 1
ATOM 704 O O . ILE A 1 87 ? 4.772 -7.197 -20.598 1.00 97.31 87 ILE A O 1
ATOM 708 N N . PHE A 1 88 ? 5.520 -5.498 -19.352 1.00 96.38 88 PHE A N 1
ATOM 709 C CA . PHE A 1 88 ? 4.290 -5.345 -18.578 1.00 96.38 88 PHE A CA 1
ATOM 710 C C . PHE A 1 88 ? 3.082 -5.096 -19.484 1.00 96.38 88 PHE A C 1
ATOM 712 O O . PHE A 1 88 ? 2.026 -5.697 -19.287 1.00 96.38 88 PHE A O 1
ATOM 719 N N . LYS A 1 89 ? 3.237 -4.251 -20.512 1.00 95.19 89 LYS A N 1
ATOM 720 C CA . LYS A 1 89 ? 2.179 -3.977 -21.489 1.00 95.19 89 LYS A CA 1
ATOM 721 C C . LYS A 1 89 ? 1.795 -5.218 -22.295 1.00 95.19 89 LYS A C 1
ATOM 723 O O . LYS A 1 89 ? 0.613 -5.402 -22.574 1.00 95.19 89 LYS A O 1
ATOM 728 N N . GLU A 1 90 ? 2.763 -6.044 -22.683 1.00 97.25 90 GLU A N 1
ATOM 729 C CA . GLU A 1 90 ? 2.494 -7.280 -23.419 1.00 97.25 90 GLU A CA 1
ATOM 730 C C . GLU A 1 90 ? 1.778 -8.323 -22.552 1.00 97.25 90 GLU A C 1
ATOM 732 O O . GLU A 1 90 ? 0.765 -8.879 -22.982 1.00 97.25 90 GLU A O 1
ATOM 737 N N . GLU A 1 91 ? 2.256 -8.540 -21.327 1.00 96.69 91 GLU A N 1
ATOM 738 C CA . GLU A 1 91 ? 1.702 -9.531 -20.399 1.00 96.69 91 GLU A CA 1
ATOM 739 C C . GLU A 1 91 ? 0.303 -9.135 -19.899 1.00 96.69 91 GLU A C 1
ATOM 741 O O . GLU A 1 91 ? -0.593 -9.971 -19.777 1.00 96.69 91 GLU A O 1
ATOM 746 N N . MET A 1 92 ? 0.067 -7.840 -19.670 1.00 96.12 92 MET A N 1
ATOM 747 C CA . MET A 1 92 ? -1.206 -7.337 -19.138 1.00 96.12 92 MET A CA 1
ATOM 748 C C . MET A 1 92 ? -2.222 -6.954 -20.220 1.00 96.12 92 MET A C 1
ATOM 750 O O . MET A 1 92 ? -3.316 -6.504 -19.880 1.00 96.12 92 MET A O 1
ATOM 754 N N . LYS A 1 93 ? -1.923 -7.157 -21.512 1.00 94.81 93 LYS A N 1
ATOM 755 C CA . LYS A 1 93 ? -2.759 -6.677 -22.636 1.00 94.81 93 LYS A CA 1
ATOM 756 C C . LYS A 1 93 ? -4.223 -7.132 -22.603 1.00 94.81 93 LYS A C 1
ATOM 758 O O . LYS A 1 93 ? -5.085 -6.427 -23.112 1.00 94.81 93 LYS A O 1
ATOM 763 N N . ASN A 1 94 ? -4.499 -8.293 -22.008 1.00 96.00 94 ASN A N 1
ATOM 764 C CA . ASN A 1 94 ? -5.842 -8.879 -21.910 1.00 96.00 94 ASN A CA 1
ATOM 765 C C . ASN A 1 94 ? -6.434 -8.788 -20.491 1.00 96.00 94 ASN A C 1
ATOM 767 O O . ASN A 1 94 ? -7.443 -9.428 -20.197 1.00 96.00 94 ASN A O 1
ATOM 771 N N . SER A 1 95 ? -5.790 -8.041 -19.593 1.00 95.75 95 SER A N 1
ATOM 772 C CA . SER A 1 95 ? -6.215 -7.884 -18.206 1.00 95.75 95 SER A CA 1
ATOM 773 C C . SER A 1 95 ? -7.014 -6.597 -18.020 1.00 95.75 95 SER A C 1
ATOM 775 O O . SER A 1 95 ? -6.641 -5.541 -18.519 1.00 95.75 95 SER A O 1
ATOM 777 N N . ASN A 1 96 ? -8.081 -6.665 -17.224 1.00 94.88 96 ASN A N 1
ATOM 778 C CA . ASN A 1 96 ? -8.844 -5.485 -16.797 1.00 94.88 96 ASN A CA 1
ATOM 779 C C . ASN A 1 96 ? -8.288 -4.861 -15.502 1.00 94.88 96 ASN A C 1
ATOM 781 O O . ASN A 1 96 ? -8.913 -3.977 -14.914 1.00 94.88 96 ASN A O 1
ATOM 785 N N . ILE A 1 97 ? -7.140 -5.342 -15.016 1.00 95.00 97 ILE A N 1
ATOM 786 C CA . ILE A 1 97 ? -6.515 -4.851 -13.787 1.00 95.00 97 ILE A CA 1
ATOM 787 C C . ILE A 1 97 ? -5.780 -3.545 -14.080 1.00 95.00 97 ILE A C 1
ATOM 789 O O . ILE A 1 97 ? -4.868 -3.497 -14.900 1.00 95.00 97 ILE A O 1
ATOM 793 N N . GLN A 1 98 ? -6.135 -2.496 -13.342 1.00 91.56 98 GLN A N 1
ATOM 794 C CA . GLN A 1 98 ? -5.421 -1.224 -13.359 1.00 91.56 98 GLN A CA 1
ATOM 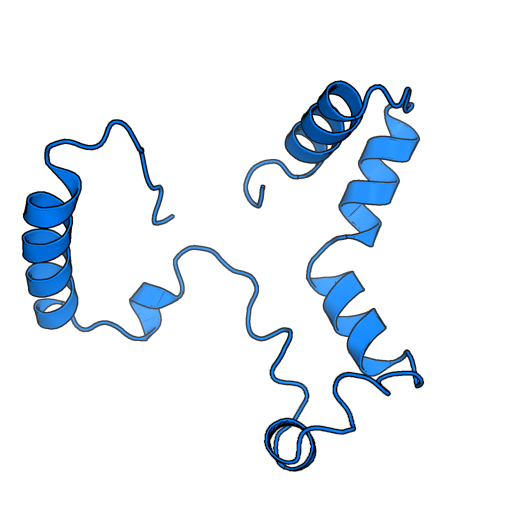795 C C . GLN A 1 98 ? -4.452 -1.165 -12.180 1.00 91.56 98 GLN A C 1
ATOM 797 O O . GLN A 1 98 ? -4.866 -1.197 -11.020 1.00 91.56 98 GLN A O 1
ATOM 802 N N . VAL A 1 99 ? -3.157 -1.077 -12.479 1.00 92.62 99 VAL A N 1
ATOM 803 C CA . VAL A 1 99 ? -2.098 -0.960 -11.472 1.00 92.62 99 VAL A CA 1
ATOM 804 C C . VAL A 1 99 ? -1.643 0.491 -11.394 1.00 92.62 99 VAL A C 1
ATOM 806 O O . VAL A 1 99 ? -1.346 1.113 -12.410 1.00 92.62 99 VAL A O 1
ATOM 809 N N . GLN A 1 100 ? -1.585 1.031 -10.178 1.00 92.06 100 GLN A N 1
ATOM 810 C CA . GLN A 1 100 ? -0.971 2.326 -9.905 1.00 92.06 100 GLN A CA 1
ATOM 811 C C . GLN A 1 100 ? 0.414 2.081 -9.316 1.00 92.06 100 GLN A C 1
ATOM 813 O O . GLN A 1 100 ? 0.537 1.545 -8.215 1.00 92.06 100 GLN A O 1
ATOM 818 N N . PHE A 1 101 ? 1.449 2.465 -10.059 1.00 90.88 101 PHE A N 1
ATOM 819 C CA . PHE A 1 101 ? 2.838 2.366 -9.607 1.00 90.88 101 PHE A CA 1
ATOM 820 C C . PHE A 1 101 ? 3.236 3.509 -8.653 1.00 90.88 101 PHE A C 1
ATOM 822 O O . PHE A 1 101 ? 4.359 3.494 -8.139 1.00 90.88 101 PHE A O 1
ATOM 829 N N . GLU A 1 102 ? 2.311 4.462 -8.426 1.00 86.25 102 GLU A N 1
ATOM 830 C CA . GLU A 1 102 ? 2.411 5.711 -7.641 1.00 86.25 102 GLU A CA 1
ATOM 831 C C . GLU A 1 102 ? 1.057 6.112 -7.020 1.00 86.25 102 GLU A C 1
ATOM 833 O O . GLU A 1 102 ? 0.012 6.073 -7.719 1.00 86.25 102 GLU A O 1
#

Organism: Magallana gigas (NCBI:txid29159)

InterPro domains:
  IPR000863 Sulfotransferase domain [PF00685] (2-95)
  IPR027417 P-loop containing nucleoside triphosphate hydrolase [G3DSA:3.40.50.300] (1-101)
  IPR027417 P-loop containing nucleoside triphosphate hydrolase [SSF52540] (2-101)

Foldseek 3Di:
DVVCLLVVLVVVCVVVVHDDDSVRSVVVSVCPDLVNVVVCVVPPPPPVVQVPDPVCVVDDNPVSPPPDQQCVVVVDDPVRVVVVVVVCCVVCVPPPDDDDSD

Sequence (102 aa):
IQKNPVQETKRLAEYLNVELSKEEITEISDKCSFKKLKLASQTVKDNSLVANVELFKKTEPFVHRKGEIGDWKNHFTVAMNENFDAIFKEEMKNSNIQVQFE